Protein AF-A0A2A4T3T6-F1 (afdb_monomer)

Radius of gyration: 20.57 Å; Cα contacts (8 Å, |Δi|>4): 33; chains: 1; bounding box: 44×32×59 Å

pLDDT: mean 88.89, std 8.31, range [54.12, 95.56]

Mean predicted aligned error: 6.2 Å

Foldseek 3Di:
DDDDDDPDDDDDDDDDPDPPDPDDDVVVCVVDDDDDDDADDLVVQLVVQLVVVLVVCVVDDPVVSVCSSVVSVVVSVVLVVLPVPQDCDPVRPVSDRGVVVVVVVD

Sequence (106 aa):
MTIKVIKNCQYLACMNPSAGSFFVNPRLQRHFWVLAIPFPESQSLFTIYSTFLNKHFNKFKGSIQELVQNVIKATLTLHGEVVTNFRKTAANFHYEFTVRHLTNIF

Structure (mmCIF, N/CA/C/O backbone):
data_AF-A0A2A4T3T6-F1
#
_entry.id   AF-A0A2A4T3T6-F1
#
loop_
_atom_site.group_PDB
_atom_site.id
_atom_site.type_symbol
_atom_site.label_atom_id
_atom_site.label_alt_id
_atom_site.label_comp_id
_atom_site.label_asym_id
_atom_site.label_entity_id
_atom_site.label_seq_id
_atom_site.pdbx_PDB_ins_code
_atom_site.Cartn_x
_atom_site.Cartn_y
_atom_site.Cartn_z
_atom_site.occupancy
_atom_site.B_iso_or_equiv
_atom_site.auth_seq_id
_atom_site.auth_comp_id
_atom_site.auth_asym_id
_atom_site.auth_atom_id
_atom_site.pdbx_PDB_model_num
ATOM 1 N N . MET A 1 1 ? 12.896 -23.035 -36.754 1.00 55.03 1 MET A N 1
ATOM 2 C CA . MET A 1 1 ? 12.116 -22.157 -35.852 1.00 55.03 1 MET A CA 1
ATOM 3 C C . MET A 1 1 ? 10.686 -22.102 -36.358 1.00 55.03 1 MET A C 1
ATOM 5 O O . MET A 1 1 ? 10.487 -21.725 -37.503 1.00 55.03 1 MET A O 1
ATOM 9 N N . THR A 1 2 ? 9.711 -22.531 -35.559 1.00 88.38 2 THR A N 1
ATOM 10 C CA . THR A 1 2 ? 8.282 -22.479 -35.913 1.00 88.38 2 THR A CA 1
ATOM 11 C C . THR A 1 2 ? 7.683 -21.123 -35.544 1.00 88.38 2 THR A C 1
ATOM 13 O O . THR A 1 2 ? 7.967 -20.597 -34.466 1.00 88.38 2 THR A O 1
ATOM 16 N N . ILE A 1 3 ? 6.840 -20.568 -36.417 1.00 92.06 3 ILE A N 1
ATOM 17 C CA . ILE A 1 3 ? 6.143 -19.297 -36.182 1.00 92.06 3 ILE A CA 1
ATOM 18 C C . ILE A 1 3 ? 5.159 -19.468 -35.019 1.00 92.06 3 ILE A C 1
ATOM 20 O O . ILE A 1 3 ? 4.352 -20.396 -35.014 1.00 92.06 3 ILE A O 1
ATOM 24 N N . LYS A 1 4 ? 5.216 -18.560 -34.040 1.00 90.62 4 LYS A N 1
ATOM 25 C CA . LYS A 1 4 ? 4.243 -18.476 -32.946 1.00 90.62 4 LYS A CA 1
ATOM 26 C C . LYS A 1 4 ? 3.368 -17.246 -33.150 1.00 90.62 4 LYS A C 1
ATOM 28 O O . LYS A 1 4 ? 3.888 -16.144 -33.295 1.00 90.62 4 LYS A O 1
ATOM 33 N N . VAL A 1 5 ? 2.050 -17.436 -33.142 1.00 93.62 5 VAL A N 1
ATOM 34 C CA . VAL A 1 5 ? 1.065 -16.351 -33.251 1.00 93.62 5 VAL A CA 1
ATOM 35 C C . VAL A 1 5 ? 0.334 -16.231 -31.919 1.00 93.62 5 VAL A C 1
ATOM 37 O O . VAL A 1 5 ? -0.307 -17.184 -31.486 1.00 93.62 5 VAL A O 1
ATOM 40 N N . ILE A 1 6 ? 0.431 -15.067 -31.276 1.00 91.31 6 ILE A N 1
ATOM 41 C CA . ILE A 1 6 ? -0.292 -14.765 -30.036 1.00 91.31 6 ILE A CA 1
ATOM 42 C C . ILE A 1 6 ? -1.601 -14.070 -30.415 1.00 91.31 6 ILE A C 1
ATOM 44 O O . ILE A 1 6 ? -1.583 -13.068 -31.127 1.00 91.31 6 ILE A O 1
ATOM 48 N N . LYS A 1 7 ? -2.735 -14.610 -29.967 1.00 95.56 7 LYS A N 1
ATOM 49 C CA . LYS A 1 7 ? -4.074 -14.062 -30.227 1.00 95.56 7 LYS A CA 1
ATOM 50 C C . LYS A 1 7 ? -4.824 -13.903 -28.907 1.00 95.56 7 LYS A C 1
ATOM 52 O O . LYS A 1 7 ? -4.653 -14.726 -28.016 1.00 95.56 7 LYS A O 1
ATOM 57 N N . ASN A 1 8 ? -5.673 -12.880 -28.818 1.00 94.94 8 ASN A N 1
ATOM 58 C CA . ASN A 1 8 ? -6.585 -12.632 -27.693 1.00 94.94 8 ASN A CA 1
ATOM 59 C C . ASN A 1 8 ? -5.895 -12.518 -26.318 1.00 94.94 8 ASN A C 1
ATOM 61 O O . ASN A 1 8 ? -6.358 -13.097 -25.339 1.00 94.94 8 ASN A O 1
ATOM 65 N N . CYS A 1 9 ? -4.792 -11.767 -26.229 1.00 93.50 9 CYS A N 1
ATOM 66 C CA . CYS A 1 9 ? -4.104 -11.505 -24.961 1.00 93.50 9 CYS A CA 1
ATOM 67 C C . CYS A 1 9 ? -4.050 -10.007 -24.645 1.00 93.50 9 CYS A C 1
ATOM 69 O O . CYS A 1 9 ? -3.893 -9.180 -25.543 1.00 93.50 9 CYS A O 1
ATOM 71 N N . GLN A 1 10 ? -4.122 -9.682 -23.356 1.00 94.19 10 GLN A N 1
ATOM 72 C CA . GLN A 1 10 ? -3.816 -8.364 -22.805 1.00 94.19 10 GLN A CA 1
ATOM 73 C C . GLN A 1 10 ? -2.644 -8.501 -21.832 1.00 94.19 10 GLN A C 1
ATOM 75 O O . GLN A 1 10 ? -2.522 -9.516 -21.146 1.00 94.19 10 GLN A O 1
ATOM 80 N N . TYR A 1 11 ? -1.784 -7.486 -21.781 1.00 92.06 11 TYR A N 1
ATOM 81 C CA . TYR A 1 11 ? -0.592 -7.486 -20.938 1.00 92.06 11 TYR A CA 1
ATOM 82 C C . TYR A 1 11 ? -0.692 -6.391 -19.883 1.00 92.06 11 TYR A C 1
ATOM 84 O O . TYR A 1 11 ? -0.985 -5.240 -20.201 1.00 92.06 11 TYR A O 1
ATOM 92 N N . LEU A 1 12 ? -0.398 -6.757 -18.638 1.00 93.94 12 LEU A N 1
ATOM 93 C CA . LEU A 1 12 ? -0.249 -5.846 -17.511 1.00 93.94 12 LEU A CA 1
ATOM 94 C C . LEU A 1 12 ? 1.085 -6.149 -16.830 1.00 93.94 12 LEU A C 1
ATOM 96 O O . LEU A 1 12 ? 1.431 -7.312 -16.627 1.00 93.94 12 LEU A O 1
ATOM 100 N N . ALA A 1 13 ? 1.830 -5.104 -16.488 1.00 90.69 13 ALA A N 1
ATOM 101 C CA . ALA A 1 13 ? 3.099 -5.213 -15.787 1.00 90.69 13 ALA A CA 1
ATOM 102 C C . ALA A 1 13 ? 3.194 -4.122 -14.717 1.00 90.69 13 ALA A C 1
ATOM 104 O O . ALA A 1 13 ? 2.659 -3.028 -14.889 1.00 90.69 13 ALA A O 1
ATOM 105 N N . CYS A 1 14 ? 3.892 -4.416 -13.622 1.00 89.25 14 CYS A N 1
ATOM 106 C CA . CYS A 1 14 ? 4.200 -3.460 -12.565 1.00 89.25 14 CYS A CA 1
ATOM 107 C C . CYS A 1 14 ? 5.671 -3.582 -12.168 1.00 89.25 14 CYS A C 1
ATOM 109 O O . CYS A 1 14 ? 6.269 -4.652 -12.281 1.00 89.25 14 CYS A O 1
ATOM 111 N N . MET A 1 15 ? 6.239 -2.491 -11.672 1.00 86.12 15 MET A N 1
ATOM 112 C CA . MET A 1 15 ? 7.597 -2.458 -11.143 1.00 86.12 15 MET A CA 1
ATOM 113 C C . MET A 1 15 ? 7.686 -1.508 -9.957 1.00 86.12 15 MET A C 1
ATOM 115 O O . MET A 1 15 ? 6.897 -0.571 -9.845 1.00 86.12 15 MET A O 1
ATOM 119 N N . ASN A 1 16 ? 8.646 -1.755 -9.071 1.00 79.94 16 ASN A N 1
ATOM 120 C CA . ASN A 1 16 ? 8.971 -0.839 -7.989 1.00 79.94 16 ASN A CA 1
ATOM 121 C C . ASN A 1 16 ? 9.738 0.383 -8.533 1.00 79.94 16 ASN A C 1
ATOM 123 O O . ASN A 1 16 ? 10.601 0.219 -9.399 1.00 79.94 16 ASN A O 1
ATOM 127 N N . PRO A 1 17 ? 9.466 1.600 -8.024 1.00 69.50 17 PRO A N 1
ATOM 128 C CA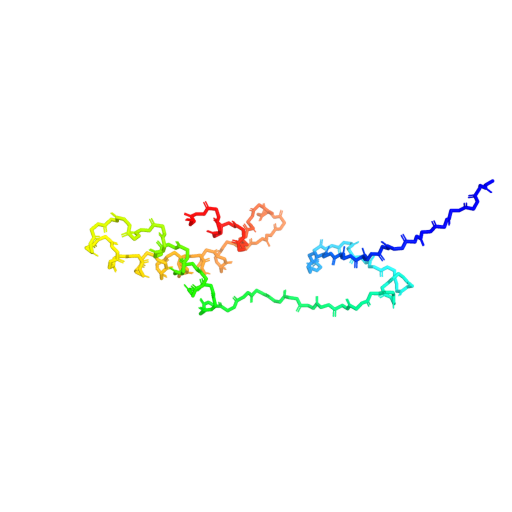 . PRO A 1 17 ? 10.271 2.771 -8.348 1.00 69.50 17 PRO A CA 1
ATOM 129 C C . PRO A 1 17 ? 11.731 2.535 -7.933 1.00 69.50 17 PRO A C 1
ATOM 131 O O . PRO A 1 17 ? 12.014 1.913 -6.909 1.00 69.50 17 PRO A O 1
ATOM 134 N N . SER A 1 18 ? 12.637 2.984 -8.795 1.00 59.03 18 SER A N 1
ATOM 135 C CA . SER A 1 18 ? 14.054 2.634 -8.906 1.00 59.03 18 SER A CA 1
ATOM 136 C C . SER A 1 18 ? 14.776 2.360 -7.579 1.00 59.03 18 SER A C 1
ATOM 138 O O . SER A 1 18 ? 15.223 3.277 -6.895 1.00 59.03 18 SER A O 1
ATOM 140 N N . ALA A 1 19 ? 14.988 1.081 -7.272 1.00 54.12 19 ALA A N 1
ATOM 141 C CA . ALA A 1 19 ? 15.992 0.627 -6.312 1.00 54.12 19 ALA A CA 1
ATOM 142 C C . ALA A 1 19 ? 17.025 -0.237 -7.058 1.00 54.12 19 ALA A C 1
ATOM 144 O O . ALA A 1 19 ? 16.966 -1.463 -7.014 1.00 54.12 19 ALA A O 1
ATOM 145 N N . GLY A 1 20 ? 17.930 0.401 -7.811 1.00 60.81 20 GLY A N 1
ATOM 146 C CA . GLY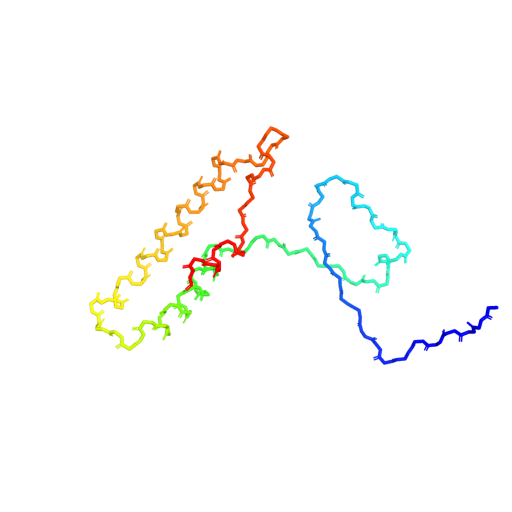 A 1 20 ? 18.993 -0.275 -8.574 1.00 60.81 20 GLY A CA 1
ATOM 147 C C . GLY A 1 20 ? 18.717 -0.420 -10.080 1.00 60.81 20 GLY A C 1
ATOM 148 O O . GLY A 1 20 ? 18.157 0.479 -10.702 1.00 60.81 20 GLY A O 1
ATOM 149 N N . SER A 1 21 ? 19.139 -1.539 -10.679 1.00 58.59 21 SER A N 1
ATOM 150 C CA . SER A 1 21 ? 19.246 -1.758 -12.140 1.00 58.59 21 SER A CA 1
ATOM 151 C C . SER A 1 21 ? 17.937 -2.100 -12.876 1.00 58.59 21 SER A C 1
ATOM 153 O O . SER A 1 21 ? 17.939 -2.915 -13.800 1.00 58.59 21 SER A O 1
ATOM 155 N N . PHE A 1 22 ? 16.807 -1.496 -12.510 1.00 70.81 22 PHE A N 1
ATOM 156 C CA . PHE A 1 22 ? 15.533 -1.720 -13.207 1.00 70.81 22 PHE A CA 1
ATOM 157 C C . PHE A 1 22 ? 15.363 -0.746 -14.381 1.00 70.81 22 PHE A C 1
ATOM 159 O O . PHE A 1 22 ? 14.594 0.208 -14.312 1.00 70.81 22 PHE A O 1
ATOM 166 N N . PHE A 1 23 ? 16.090 -0.988 -15.476 1.00 76.00 23 PHE A N 1
ATOM 167 C CA . PHE A 1 23 ? 15.912 -0.250 -16.730 1.00 76.00 23 PHE A CA 1
ATOM 168 C C . PHE A 1 23 ? 15.052 -1.054 -17.708 1.00 76.00 23 PHE A C 1
ATOM 170 O O . PHE A 1 23 ? 15.411 -2.164 -18.104 1.00 76.00 23 PHE A O 1
ATOM 177 N N . VAL A 1 24 ? 13.920 -0.489 -18.132 1.00 85.50 24 VAL A N 1
ATOM 178 C CA . VAL A 1 24 ? 13.104 -1.070 -19.208 1.00 85.50 24 VAL A CA 1
ATOM 179 C C . VAL A 1 24 ? 13.668 -0.621 -20.549 1.00 85.50 24 VAL A C 1
ATOM 181 O O . VAL A 1 24 ? 13.927 0.561 -20.759 1.00 85.50 24 VAL A O 1
ATOM 184 N N . ASN A 1 25 ? 13.841 -1.555 -21.487 1.00 89.19 25 ASN A N 1
ATOM 185 C CA . ASN A 1 25 ? 14.236 -1.194 -22.846 1.00 89.19 25 ASN A CA 1
ATOM 186 C C . ASN A 1 25 ? 13.163 -0.272 -23.470 1.00 89.19 25 ASN A C 1
ATOM 188 O O . ASN A 1 25 ? 12.003 -0.692 -23.539 1.00 89.19 25 ASN A O 1
ATOM 192 N N . PRO A 1 26 ? 13.515 0.917 -24.002 1.00 90.81 26 PRO A N 1
ATOM 193 C CA . PRO A 1 26 ? 12.537 1.846 -24.577 1.00 90.81 26 PRO A CA 1
ATOM 194 C C . PRO A 1 26 ? 11.670 1.233 -25.685 1.00 90.81 26 PRO A C 1
ATOM 196 O O . PRO A 1 26 ? 10.504 1.593 -25.837 1.00 90.81 26 PRO A O 1
ATOM 199 N N . ARG A 1 27 ? 12.204 0.252 -26.433 1.00 95.19 27 ARG A N 1
ATOM 200 C CA . ARG A 1 27 ? 11.444 -0.472 -27.465 1.00 95.19 27 ARG A CA 1
ATOM 201 C C . ARG A 1 27 ? 10.299 -1.282 -26.870 1.00 95.19 27 ARG A C 1
ATOM 203 O O . ARG A 1 27 ? 9.225 -1.307 -27.457 1.00 95.19 27 ARG A O 1
ATOM 210 N N . LEU A 1 28 ? 10.520 -1.915 -25.716 1.00 91.06 28 LEU A N 1
ATOM 211 C CA . LEU A 1 28 ? 9.478 -2.646 -25.000 1.00 91.06 28 LEU A CA 1
ATOM 212 C C . LEU A 1 28 ? 8.487 -1.670 -24.361 1.00 91.06 28 LEU A C 1
ATOM 214 O O . LEU A 1 28 ? 7.285 -1.837 -24.529 1.00 91.06 28 LEU A O 1
ATOM 218 N N . GLN A 1 29 ? 8.986 -0.627 -23.692 1.00 90.50 29 GLN A N 1
ATOM 219 C CA . GLN A 1 29 ? 8.152 0.352 -22.992 1.00 90.50 29 GLN A CA 1
ATOM 220 C C . GLN A 1 29 ? 7.168 1.071 -23.923 1.00 90.50 29 GLN A C 1
ATOM 222 O O . GLN A 1 29 ? 6.046 1.331 -23.511 1.00 90.50 29 GLN A O 1
ATOM 227 N N . ARG A 1 30 ? 7.532 1.320 -25.190 1.00 93.50 30 ARG A N 1
ATOM 228 C CA . ARG A 1 30 ? 6.632 1.923 -26.193 1.00 93.50 30 ARG A CA 1
ATOM 229 C C . ARG A 1 30 ? 5.329 1.136 -26.408 1.00 93.50 30 ARG A C 1
ATOM 231 O O . ARG A 1 30 ? 4.345 1.713 -26.857 1.00 93.50 30 ARG A O 1
ATOM 238 N N . HIS A 1 31 ? 5.313 -0.165 -26.120 1.00 93.50 31 HIS A N 1
ATOM 239 C CA . HIS A 1 31 ? 4.112 -0.999 -26.233 1.00 93.50 31 HIS A CA 1
ATOM 240 C C . HIS A 1 31 ? 3.190 -0.918 -25.009 1.00 93.50 31 HIS A C 1
ATOM 242 O O . HIS A 1 31 ? 2.106 -1.496 -25.033 1.00 93.50 31 HIS A O 1
ATOM 248 N N . PHE A 1 32 ? 3.604 -0.214 -23.955 1.00 94.12 32 PHE A N 1
ATOM 249 C CA . PHE A 1 32 ? 2.842 -0.043 -22.728 1.00 94.12 32 PHE A CA 1
ATOM 250 C C . PHE A 1 32 ? 2.446 1.417 -22.542 1.00 94.12 32 PHE A C 1
ATOM 252 O O . PHE A 1 32 ? 3.205 2.339 -22.839 1.00 94.12 32 PHE A O 1
ATOM 259 N N . TRP A 1 33 ? 1.265 1.621 -21.971 1.00 93.94 33 TRP A N 1
ATOM 260 C CA . TRP A 1 33 ? 0.937 2.877 -21.318 1.00 93.94 33 TRP A CA 1
ATOM 261 C C . TRP A 1 33 ? 1.409 2.810 -19.863 1.00 93.94 33 TRP A C 1
ATOM 263 O O . TRP A 1 33 ? 1.185 1.807 -19.183 1.00 93.94 33 TRP A O 1
ATOM 273 N N . VAL A 1 34 ? 2.113 3.846 -19.405 1.00 91.06 34 VAL A N 1
ATOM 274 C CA . VAL A 1 34 ? 2.782 3.849 -18.099 1.00 91.06 34 VAL A CA 1
ATOM 275 C C . VAL A 1 34 ? 2.014 4.719 -17.117 1.00 91.06 34 VAL A C 1
ATOM 277 O O . VAL A 1 34 ? 1.725 5.880 -17.399 1.00 91.06 34 VAL A O 1
ATOM 280 N N . LEU A 1 35 ? 1.746 4.154 -15.942 1.00 91.69 35 LEU A N 1
ATOM 281 C CA . LEU A 1 35 ? 1.144 4.836 -14.806 1.00 91.69 35 LEU A CA 1
ATOM 282 C C . LEU A 1 35 ? 2.096 4.823 -13.614 1.00 91.69 35 LEU A C 1
ATOM 284 O O . LEU A 1 35 ? 2.552 3.761 -13.191 1.00 91.69 35 LEU A O 1
ATOM 288 N N . ALA A 1 36 ? 2.356 6.000 -13.049 1.00 89.75 36 ALA A N 1
ATOM 289 C CA . ALA A 1 36 ? 3.039 6.127 -11.770 1.00 89.75 36 ALA A CA 1
ATOM 290 C C . ALA A 1 36 ? 1.994 6.144 -10.649 1.00 89.75 36 ALA A C 1
ATOM 292 O O . ALA A 1 36 ? 1.158 7.043 -10.594 1.00 89.75 36 ALA A O 1
ATOM 293 N N . ILE A 1 37 ? 2.040 5.144 -9.769 1.00 87.31 37 ILE A N 1
ATOM 294 C CA . ILE A 1 37 ? 1.126 5.028 -8.630 1.00 87.31 37 ILE A CA 1
ATOM 295 C C . ILE A 1 37 ? 1.891 5.460 -7.373 1.00 87.31 37 ILE A C 1
ATOM 297 O O . ILE A 1 37 ? 2.754 4.706 -6.913 1.00 87.31 37 ILE A O 1
ATOM 301 N N . PRO A 1 38 ? 1.638 6.667 -6.832 1.00 86.19 38 PRO A N 1
ATOM 302 C CA . PRO A 1 38 ? 2.241 7.088 -5.576 1.00 86.19 38 PRO A CA 1
ATOM 303 C C . PRO A 1 38 ? 1.628 6.328 -4.396 1.00 86.19 38 PRO A C 1
ATOM 305 O O . PRO A 1 38 ? 0.624 5.621 -4.526 1.00 86.19 38 PRO A O 1
ATOM 308 N N . PHE A 1 39 ? 2.230 6.492 -3.219 1.00 85.38 39 PHE A N 1
ATOM 309 C CA . PHE A 1 39 ? 1.624 5.987 -1.994 1.00 85.38 39 PHE A CA 1
ATOM 310 C C . PHE A 1 39 ? 0.249 6.655 -1.775 1.00 85.38 39 PHE A C 1
ATOM 312 O O . PHE A 1 39 ? 0.145 7.868 -1.978 1.00 85.38 39 PHE A O 1
ATOM 319 N N . PRO A 1 40 ? -0.802 5.906 -1.386 1.00 90.81 40 PRO A N 1
ATOM 320 C CA . PRO A 1 40 ? -2.130 6.478 -1.190 1.00 90.81 40 PRO A CA 1
ATOM 321 C C . PRO A 1 40 ? -2.161 7.521 -0.072 1.00 90.81 40 PRO A C 1
ATOM 323 O O . PRO A 1 40 ? -1.438 7.414 0.918 1.00 90.81 40 PRO A O 1
ATOM 326 N N . GLU A 1 41 ? -3.062 8.491 -0.190 1.00 91.00 41 GLU A N 1
ATOM 327 C CA . GLU A 1 41 ? -3.281 9.481 0.863 1.00 91.00 41 GLU A CA 1
ATOM 328 C C . GLU A 1 41 ? -3.809 8.834 2.149 1.00 91.00 41 GLU A C 1
ATOM 330 O O . GLU A 1 41 ? -4.620 7.901 2.114 1.00 91.00 41 GLU A O 1
ATOM 335 N N . SER A 1 42 ? -3.424 9.389 3.301 1.00 88.94 42 SER A N 1
ATOM 336 C CA . SER A 1 42 ? -3.867 8.908 4.615 1.00 88.94 42 SER A CA 1
ATOM 337 C C . SER A 1 42 ? -5.391 8.871 4.747 1.00 88.94 42 SER A C 1
ATOM 339 O O . SER A 1 42 ? -5.926 7.937 5.338 1.00 88.94 42 SER A O 1
ATOM 341 N N . GLN A 1 43 ? -6.097 9.839 4.153 1.00 92.00 43 GLN A N 1
ATOM 342 C CA . GLN A 1 43 ? -7.561 9.868 4.151 1.00 92.00 43 GLN A CA 1
ATOM 343 C C . GLN A 1 43 ? -8.153 8.693 3.363 1.00 92.00 43 GLN A C 1
ATOM 345 O O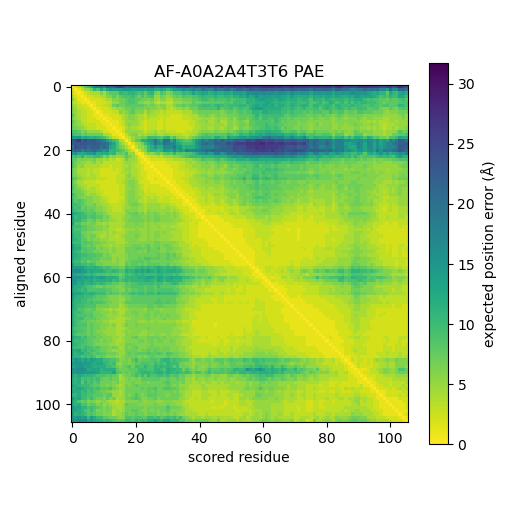 . GLN A 1 43 ? -9.100 8.056 3.82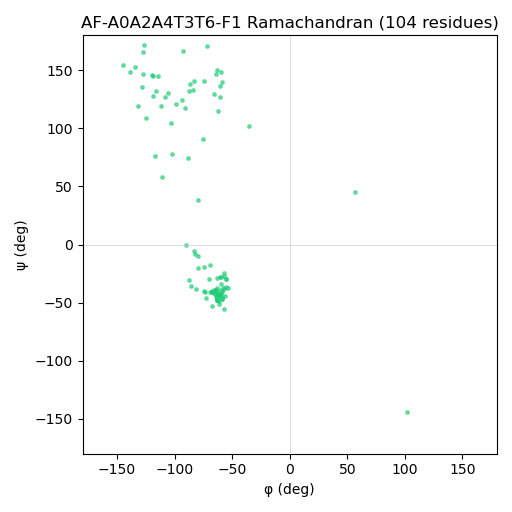1 1.00 92.00 43 GLN A O 1
ATOM 350 N N . SER A 1 44 ? -7.562 8.361 2.212 1.00 93.62 44 SER A N 1
ATOM 351 C CA . SER A 1 44 ? -7.985 7.212 1.407 1.00 93.62 44 SER A CA 1
ATOM 352 C C . SER A 1 44 ? -7.767 5.902 2.165 1.00 93.62 44 SER A C 1
ATOM 354 O O . SER A 1 44 ? -8.669 5.069 2.228 1.00 93.62 44 SER A O 1
ATOM 356 N N . LEU A 1 45 ? -6.604 5.736 2.808 1.00 93.25 45 LEU A N 1
ATOM 357 C CA . LEU A 1 45 ? -6.321 4.567 3.649 1.00 93.25 45 LEU A CA 1
ATOM 358 C C . LEU A 1 45 ? -7.297 4.463 4.824 1.00 93.25 45 LEU A C 1
ATOM 360 O O . LEU A 1 45 ? -7.804 3.378 5.102 1.00 93.25 45 LEU A O 1
ATOM 364 N N . PHE A 1 46 ? -7.602 5.584 5.480 1.00 94.25 46 PHE A N 1
ATOM 365 C CA . PHE A 1 46 ? -8.570 5.630 6.571 1.00 94.25 46 PHE A CA 1
ATOM 366 C C . PHE A 1 46 ? -9.952 5.151 6.120 1.00 94.25 46 PHE A C 1
ATOM 368 O O . PHE A 1 46 ? -10.552 4.310 6.789 1.00 94.25 46 PHE A O 1
ATOM 375 N N . THR A 1 47 ? -10.439 5.625 4.970 1.00 94.69 47 THR A N 1
ATOM 376 C CA . THR A 1 47 ? -11.719 5.184 4.402 1.00 94.69 47 THR A CA 1
ATOM 377 C C . THR A 1 47 ? -11.698 3.695 4.056 1.00 94.69 47 THR A C 1
ATOM 379 O O . THR A 1 47 ? -12.605 2.970 4.462 1.00 94.69 47 THR A O 1
ATOM 382 N N . ILE A 1 48 ? -10.656 3.217 3.368 1.00 94.25 48 ILE A N 1
ATOM 383 C CA . ILE A 1 48 ? -10.519 1.805 2.983 1.00 94.25 48 ILE A CA 1
ATOM 384 C C . ILE A 1 48 ? -10.572 0.908 4.227 1.00 94.25 48 ILE A C 1
ATOM 386 O O . ILE A 1 48 ? -11.445 0.045 4.329 1.00 94.25 48 ILE A O 1
ATOM 390 N N . TYR A 1 49 ? -9.710 1.145 5.217 1.00 94.06 49 TYR A N 1
ATOM 391 C CA . TYR A 1 49 ? -9.655 0.300 6.412 1.00 94.06 49 TYR A CA 1
ATOM 392 C C . TYR A 1 49 ? -10.879 0.457 7.317 1.00 94.06 49 TYR A C 1
ATOM 394 O O . TYR A 1 49 ? -11.316 -0.524 7.917 1.00 94.06 49 TYR A O 1
ATOM 402 N N . SER A 1 50 ? -11.511 1.634 7.338 1.00 93.19 50 SER A N 1
ATOM 403 C CA . SER A 1 50 ? -12.794 1.827 8.022 1.00 93.19 50 SER A CA 1
ATOM 404 C C . SER A 1 50 ? -13.884 0.950 7.429 1.00 93.19 50 SER A C 1
ATOM 406 O O . SER A 1 50 ? -14.620 0.313 8.178 1.00 93.19 50 SER A O 1
ATOM 408 N N . THR A 1 51 ? -13.990 0.861 6.100 1.00 93.56 51 THR A N 1
ATOM 409 C CA . THR A 1 51 ? -15.007 -0.001 5.477 1.00 93.56 51 THR A CA 1
ATOM 410 C C . THR A 1 51 ? -14.799 -1.479 5.809 1.00 93.56 51 THR A C 1
ATOM 412 O O . THR A 1 51 ? -15.771 -2.174 6.112 1.00 93.56 51 THR A O 1
ATOM 415 N N . PHE A 1 52 ? -13.549 -1.954 5.827 1.00 93.00 52 PHE A N 1
ATOM 416 C CA . PHE A 1 52 ? -13.232 -3.337 6.180 1.00 93.00 52 PHE A CA 1
ATOM 417 C C . PHE A 1 52 ? -13.514 -3.640 7.651 1.00 93.00 52 PHE A C 1
ATOM 419 O O . PHE A 1 52 ? -14.271 -4.568 7.947 1.00 93.00 52 PHE A O 1
ATOM 426 N N . LEU A 1 53 ? -12.969 -2.841 8.571 1.00 92.75 53 LEU A N 1
ATOM 427 C CA . LEU A 1 53 ? -13.114 -3.098 10.000 1.00 92.75 53 LEU A CA 1
ATOM 428 C C . LEU A 1 53 ? -14.541 -2.873 10.495 1.00 92.75 53 LEU A C 1
ATOM 430 O O . LEU A 1 53 ? -15.045 -3.702 11.243 1.00 92.75 53 LEU A O 1
ATOM 434 N N . ASN A 1 54 ? -15.245 -1.828 10.048 1.00 92.62 54 ASN A N 1
ATOM 435 C CA . ASN A 1 54 ? -16.644 -1.634 10.450 1.00 92.62 54 ASN A CA 1
ATOM 436 C C . ASN A 1 54 ? -17.508 -2.829 10.018 1.00 92.62 54 ASN A C 1
ATOM 438 O O . ASN A 1 54 ? -18.347 -3.303 10.782 1.00 92.62 54 ASN A O 1
ATOM 442 N N . LYS A 1 55 ? -17.261 -3.382 8.822 1.00 93.12 55 LYS A N 1
ATOM 443 C CA . LYS A 1 55 ? -17.947 -4.595 8.363 1.00 93.12 55 LYS A CA 1
ATOM 444 C C 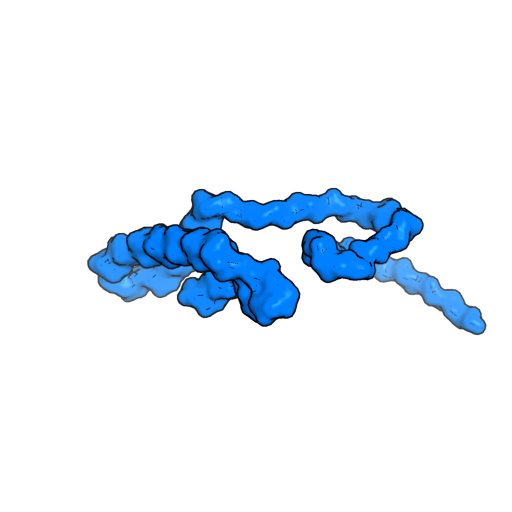. LYS A 1 55 ? -17.559 -5.825 9.189 1.00 93.12 55 LYS A C 1
ATOM 446 O O . LYS A 1 55 ? -18.434 -6.629 9.507 1.00 93.12 55 LYS A O 1
ATOM 451 N N . HIS A 1 56 ? -16.282 -5.970 9.543 1.00 93.00 56 HIS A N 1
ATOM 452 C CA . HIS A 1 56 ? -15.794 -7.065 10.384 1.00 93.00 56 HIS A CA 1
ATOM 453 C C . HIS A 1 56 ? -16.415 -7.026 11.791 1.00 93.00 56 HIS A C 1
ATOM 455 O O . HIS A 1 56 ? -16.864 -8.050 12.307 1.00 93.00 56 HIS A O 1
ATOM 461 N N . PHE A 1 57 ? -16.517 -5.832 12.379 1.00 93.75 57 PHE A N 1
ATOM 462 C CA . PHE A 1 57 ? -16.978 -5.625 13.750 1.00 93.75 57 PHE A CA 1
ATOM 463 C C . PHE A 1 57 ? -18.497 -5.423 13.900 1.00 93.75 57 PHE A C 1
ATOM 465 O O . PHE A 1 57 ? -18.990 -5.333 15.023 1.00 93.75 57 PHE A O 1
ATOM 472 N N . ASN A 1 58 ? -19.271 -5.440 12.810 1.00 92.94 58 ASN A N 1
ATOM 473 C CA . ASN A 1 58 ? -20.724 -5.212 12.833 1.00 92.94 58 ASN A CA 1
ATOM 474 C C . ASN A 1 58 ? -21.501 -6.189 13.749 1.00 92.94 58 ASN A C 1
ATOM 476 O O . ASN A 1 58 ? -22.554 -5.861 14.283 1.00 92.94 58 ASN A O 1
ATOM 480 N N . LYS A 1 59 ? -20.982 -7.404 13.970 1.00 93.88 59 LYS A N 1
ATOM 481 C CA . LYS A 1 59 ? -21.618 -8.403 14.853 1.00 93.88 59 LYS A CA 1
ATOM 482 C C . LYS A 1 59 ? -21.359 -8.169 16.347 1.00 93.88 59 LYS A C 1
ATOM 484 O O . LYS A 1 59 ? -21.944 -8.858 17.179 1.00 93.88 59 LYS A O 1
ATOM 489 N N . PHE A 1 60 ? -20.456 -7.255 16.693 1.00 94.00 60 PHE A N 1
ATOM 490 C CA . PHE A 1 60 ? -20.060 -6.986 18.072 1.00 94.00 60 PHE A CA 1
ATOM 491 C C . PHE A 1 60 ? -20.895 -5.858 18.681 1.00 94.00 60 PHE A C 1
ATOM 493 O O . PHE A 1 60 ? -21.602 -5.135 17.984 1.00 94.00 60 PHE A O 1
ATOM 500 N N . LYS A 1 61 ? -20.816 -5.704 20.006 1.00 94.31 61 LYS A N 1
ATOM 501 C CA . LYS A 1 61 ? -21.525 -4.647 20.742 1.00 94.31 61 LYS A CA 1
ATOM 502 C C . LYS A 1 61 ? -21.103 -3.255 20.254 1.00 94.31 61 LYS A C 1
ATOM 504 O O . LYS A 1 61 ? -19.937 -3.054 19.919 1.00 94.31 61 LYS A O 1
ATOM 509 N N . GLY A 1 62 ? -22.024 -2.290 20.306 1.00 91.88 62 GLY A N 1
ATOM 510 C CA . GLY A 1 62 ? -21.781 -0.906 19.872 1.00 91.88 62 GLY A CA 1
ATOM 511 C C . GLY A 1 62 ? -20.555 -0.258 20.524 1.00 91.88 62 GLY A C 1
ATOM 512 O O . GLY A 1 62 ? -19.760 0.362 19.831 1.00 91.88 62 GLY A O 1
ATOM 513 N N . SER A 1 63 ? -20.305 -0.536 21.808 1.00 93.69 63 SER A N 1
ATOM 514 C CA . SER A 1 63 ? -19.116 -0.041 22.519 1.00 93.69 63 SER A CA 1
ATOM 515 C C . SER A 1 63 ? -17.782 -0.484 21.903 1.00 93.69 63 SER A C 1
ATOM 517 O O . SER A 1 63 ? -16.787 0.217 22.030 1.00 93.69 63 SER A O 1
ATOM 519 N N . ILE A 1 64 ? -17.739 -1.641 21.231 1.00 91.88 64 ILE A N 1
ATOM 520 C CA . ILE A 1 64 ? -16.548 -2.115 20.508 1.00 91.88 64 ILE A CA 1
ATOM 521 C C . ILE A 1 64 ? -16.471 -1.442 19.133 1.00 91.88 64 ILE A C 1
ATOM 523 O O . ILE A 1 64 ? -15.387 -1.071 18.690 1.00 91.88 64 ILE A O 1
ATOM 527 N N . GLN A 1 65 ? -17.613 -1.247 18.471 1.00 92.38 65 GLN A N 1
ATOM 528 C CA . GLN A 1 65 ? -17.679 -0.587 17.164 1.00 92.38 65 GLN A CA 1
ATOM 529 C C . GLN A 1 65 ? -17.211 0.875 17.239 1.00 92.38 65 GLN A C 1
ATOM 531 O O . GLN A 1 65 ? -16.489 1.335 16.359 1.00 92.38 65 GLN A O 1
ATOM 536 N N . GLU A 1 66 ? -17.534 1.579 18.326 1.00 92.56 66 GLU A N 1
ATOM 537 C CA . GLU A 1 66 ? -17.079 2.953 18.585 1.00 92.56 66 GLU A CA 1
ATOM 538 C C . GLU A 1 66 ? -15.546 3.075 18.663 1.00 92.56 66 GLU A C 1
ATOM 540 O O . GLU A 1 66 ? -14.980 4.108 18.301 1.00 92.56 66 GLU A O 1
ATOM 545 N N . LEU A 1 67 ? -14.845 2.009 19.069 1.00 93.25 67 LEU A N 1
ATOM 546 C CA . LEU A 1 67 ? -13.382 1.998 19.174 1.00 93.25 67 LEU A CA 1
ATOM 547 C C . LEU A 1 67 ? -12.678 1.798 17.8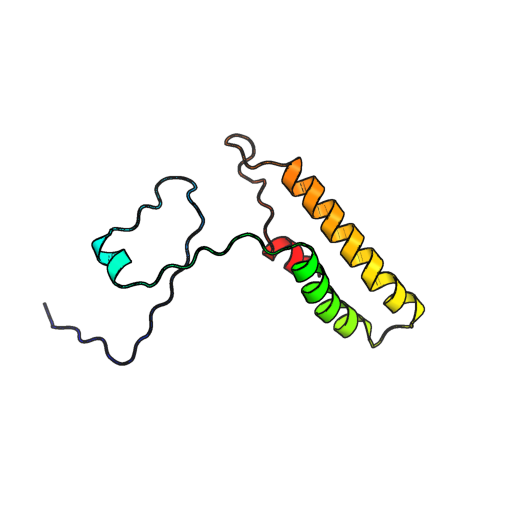26 1.00 93.25 67 LEU A C 1
ATOM 549 O O . LEU A 1 67 ? -11.509 2.164 17.696 1.00 93.25 67 LEU A O 1
ATOM 553 N N . VAL A 1 68 ? -13.365 1.258 16.814 1.00 92.56 68 VAL A N 1
ATOM 554 C CA . VAL A 1 68 ? -12.769 0.900 15.513 1.00 92.56 68 VAL A CA 1
ATOM 555 C C . VAL A 1 68 ? -12.089 2.101 14.854 1.00 92.56 68 VAL A C 1
ATOM 557 O O . VAL A 1 68 ? -10.955 2.001 14.386 1.00 92.56 68 VAL A O 1
ATOM 560 N N . GLN A 1 69 ? -12.746 3.261 14.865 1.00 92.19 69 GLN A N 1
ATOM 561 C CA . GLN A 1 69 ? -12.216 4.485 14.256 1.00 92.19 69 GLN A CA 1
ATOM 562 C C . GLN A 1 69 ? -10.932 4.966 14.954 1.00 92.19 69 GLN A C 1
ATOM 564 O O . GLN A 1 69 ? -9.975 5.377 14.292 1.00 92.19 69 GLN A O 1
ATOM 569 N N . ASN A 1 70 ? -10.882 4.857 16.285 1.00 94.19 70 ASN A N 1
ATOM 570 C CA . ASN A 1 70 ? -9.713 5.234 17.079 1.00 94.19 70 ASN A CA 1
ATOM 571 C C . ASN A 1 70 ? -8.528 4.303 16.809 1.00 94.19 70 ASN A C 1
ATOM 573 O O . ASN A 1 70 ? -7.406 4.783 16.650 1.00 94.19 70 ASN A O 1
ATOM 577 N N . VAL A 1 71 ? -8.780 2.994 16.694 1.00 94.06 71 VAL A N 1
ATOM 578 C CA . VAL A 1 71 ? -7.749 2.001 16.359 1.00 94.06 71 VAL A CA 1
ATOM 579 C C . VAL A 1 71 ? -7.148 2.294 14.988 1.00 94.06 71 VAL A C 1
ATOM 581 O O . VAL A 1 71 ? -5.932 2.400 14.876 1.00 94.06 71 VAL A O 1
ATOM 584 N N . ILE A 1 72 ? -7.973 2.526 13.961 1.00 94.12 72 ILE A N 1
ATOM 585 C CA . ILE A 1 72 ? -7.481 2.843 12.610 1.00 94.12 72 ILE A CA 1
ATOM 586 C C . ILE A 1 72 ? -6.609 4.099 12.630 1.00 94.12 72 ILE A C 1
ATOM 588 O O . ILE A 1 72 ? -5.510 4.103 12.071 1.00 94.12 72 ILE A O 1
ATOM 592 N N . LYS A 1 73 ? -7.070 5.164 13.295 1.00 94.31 73 LYS A N 1
ATOM 593 C CA . LYS A 1 73 ? -6.322 6.422 13.395 1.00 94.31 73 LYS A CA 1
ATOM 594 C C . LYS A 1 73 ? -4.984 6.235 14.115 1.00 94.31 73 LYS A C 1
ATOM 596 O O . LYS A 1 73 ? -3.973 6.769 13.654 1.00 94.31 73 LYS A O 1
ATOM 601 N N . ALA A 1 74 ? -4.967 5.469 15.205 1.00 94.56 74 ALA A N 1
ATOM 602 C CA . ALA A 1 74 ? -3.747 5.156 15.942 1.00 94.56 74 ALA A CA 1
ATOM 603 C C . ALA A 1 74 ? -2.766 4.350 15.077 1.00 94.56 74 ALA A C 1
ATOM 605 O O . ALA A 1 74 ? -1.605 4.734 14.956 1.00 94.56 74 ALA A O 1
ATOM 606 N N . THR A 1 75 ? -3.238 3.299 14.399 1.00 93.81 75 THR A N 1
ATOM 607 C CA . THR A 1 75 ? -2.415 2.459 13.518 1.00 93.81 75 THR A CA 1
ATOM 608 C C . THR A 1 75 ? -1.823 3.249 12.351 1.00 93.81 75 THR A C 1
ATOM 610 O O . THR A 1 75 ? -0.639 3.096 12.058 1.00 93.81 75 THR A O 1
ATOM 613 N N . LEU A 1 76 ? -2.603 4.117 11.694 1.00 93.38 76 LEU A N 1
ATOM 614 C CA . LEU A 1 76 ? -2.105 4.934 10.579 1.00 93.38 76 LEU A CA 1
ATOM 615 C C . LEU A 1 76 ? -1.082 5.982 11.037 1.00 93.38 76 LEU A C 1
ATOM 617 O O . LEU A 1 76 ? -0.071 6.170 10.361 1.00 93.38 76 LEU A O 1
AT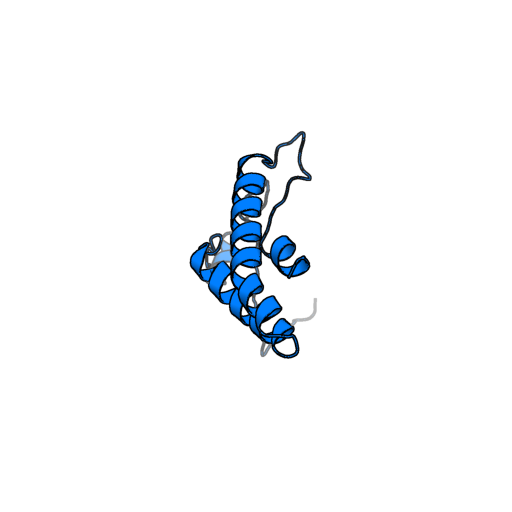OM 621 N N . THR A 1 77 ? -1.312 6.621 12.190 1.00 94.06 77 THR A N 1
ATOM 622 C CA . THR A 1 77 ? -0.350 7.564 12.792 1.00 94.06 77 THR A CA 1
ATOM 623 C C . THR A 1 77 ? 0.963 6.855 13.119 1.00 94.06 77 THR A C 1
ATOM 625 O O . THR A 1 77 ? 2.021 7.274 12.654 1.00 94.06 77 THR A O 1
ATOM 628 N N . LEU A 1 78 ? 0.885 5.724 13.830 1.00 93.75 78 LEU A N 1
ATOM 629 C CA . LEU A 1 78 ? 2.050 4.924 14.204 1.00 93.75 78 LEU A CA 1
ATOM 630 C C . LEU A 1 78 ? 2.824 4.446 12.973 1.00 93.75 78 LEU A C 1
ATOM 632 O O . LEU A 1 78 ? 4.046 4.555 12.923 1.00 93.75 78 LEU A O 1
ATOM 636 N N . HIS A 1 79 ? 2.126 3.946 11.952 1.00 92.50 79 HIS A N 1
ATOM 637 C CA . HIS A 1 79 ? 2.763 3.522 10.710 1.00 92.50 79 HIS A CA 1
ATOM 638 C C . HIS A 1 79 ? 3.508 4.682 10.034 1.00 92.50 79 HIS A C 1
ATOM 640 O O . HIS A 1 79 ? 4.627 4.494 9.563 1.00 92.50 79 HIS A O 1
ATOM 646 N N . GLY A 1 80 ? 2.927 5.886 10.008 1.00 91.00 80 GLY A N 1
ATOM 647 C CA . GLY A 1 80 ? 3.589 7.080 9.474 1.00 91.00 80 GLY A CA 1
ATOM 648 C C . GLY A 1 80 ? 4.883 7.435 10.216 1.00 91.00 80 GLY A C 1
ATOM 649 O O . GLY A 1 80 ? 5.908 7.717 9.586 1.00 91.00 80 GLY A O 1
ATOM 650 N N . GLU A 1 81 ? 4.873 7.361 11.547 1.00 93.50 81 GLU A N 1
ATOM 651 C CA . GLU A 1 81 ? 6.068 7.575 12.371 1.00 93.50 81 GLU A CA 1
ATOM 652 C C . GLU A 1 81 ? 7.130 6.498 12.127 1.00 93.50 81 GLU A C 1
ATOM 654 O O . GLU A 1 81 ? 8.312 6.812 11.972 1.00 93.50 81 GLU A O 1
ATOM 659 N N . VAL A 1 82 ? 6.721 5.231 12.029 1.00 92.75 82 VAL A N 1
ATOM 660 C CA . VAL A 1 82 ? 7.630 4.112 11.759 1.00 92.75 82 VAL A CA 1
ATOM 661 C C . VAL A 1 82 ? 8.291 4.263 10.390 1.00 92.75 82 VAL A C 1
ATOM 663 O O . VAL A 1 82 ? 9.512 4.187 10.301 1.00 92.75 82 VAL A O 1
ATOM 666 N N . VAL A 1 83 ? 7.529 4.567 9.335 1.00 89.31 83 VAL A N 1
ATOM 667 C CA . VAL A 1 83 ? 8.073 4.812 7.985 1.00 89.31 83 VAL A CA 1
ATOM 668 C C . VAL A 1 83 ? 9.108 5.942 7.997 1.00 89.31 83 VAL A C 1
ATOM 670 O O . VAL A 1 83 ? 10.123 5.873 7.302 1.00 89.31 83 VAL A O 1
ATOM 673 N N . THR A 1 84 ? 8.864 6.988 8.790 1.00 90.00 84 THR A N 1
ATOM 674 C CA . THR A 1 84 ? 9.731 8.172 8.842 1.00 90.00 84 THR A CA 1
ATOM 675 C C . THR A 1 84 ? 11.046 7.892 9.573 1.00 90.00 84 THR A C 1
ATOM 677 O O . THR A 1 84 ? 12.104 8.340 9.112 1.00 90.00 84 THR A O 1
ATOM 680 N N . ASN A 1 85 ? 10.981 7.144 10.680 1.00 92.62 85 ASN A N 1
ATOM 681 C CA . ASN A 1 85 ? 12.118 6.850 11.556 1.00 92.62 85 ASN A CA 1
ATOM 682 C C . ASN A 1 85 ? 12.937 5.627 11.098 1.00 92.62 85 ASN A C 1
ATOM 684 O O . ASN A 1 85 ? 14.163 5.630 11.197 1.00 92.62 85 ASN A O 1
ATOM 688 N N . PHE A 1 86 ? 12.289 4.597 10.550 1.00 91.50 86 PHE A N 1
ATOM 689 C CA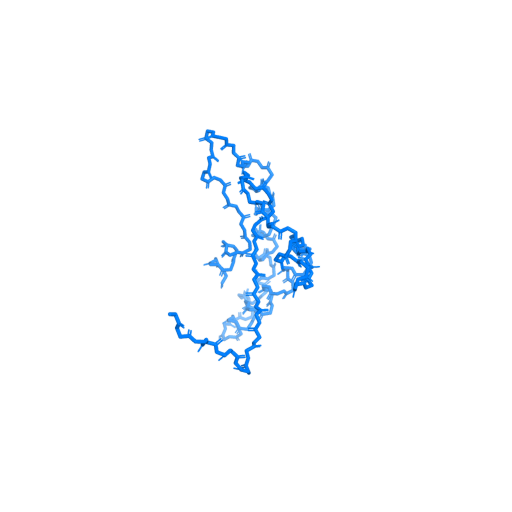 . PHE A 1 86 ? 12.920 3.347 10.120 1.00 91.50 86 PHE A CA 1
ATOM 690 C C . PHE A 1 86 ? 13.099 3.327 8.599 1.00 91.50 86 PHE A C 1
ATOM 692 O O . PHE A 1 86 ? 12.350 2.695 7.856 1.00 91.50 86 PHE A O 1
ATOM 699 N N . ARG A 1 87 ? 14.113 4.044 8.110 1.00 84.56 87 ARG A N 1
ATOM 700 C CA . ARG A 1 87 ? 14.383 4.143 6.668 1.00 84.56 87 ARG A CA 1
ATOM 701 C C . ARG A 1 87 ? 15.192 2.959 6.147 1.00 84.56 87 ARG A C 1
ATOM 703 O O . ARG A 1 87 ? 16.172 2.549 6.769 1.00 84.56 87 ARG A O 1
ATOM 710 N N . LYS A 1 88 ? 14.837 2.485 4.949 1.00 84.00 88 LYS A N 1
ATOM 711 C CA . LYS A 1 88 ? 15.615 1.493 4.198 1.00 84.00 88 LYS A CA 1
ATOM 712 C C . LYS A 1 88 ? 16.990 2.068 3.858 1.00 84.00 88 LYS A C 1
ATOM 714 O O . LYS A 1 88 ? 17.095 3.034 3.105 1.00 84.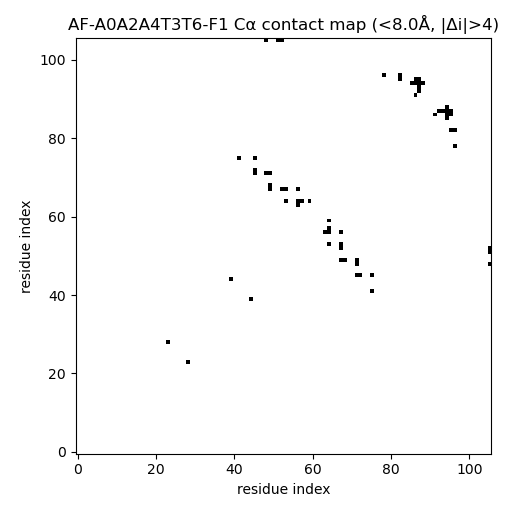00 88 LYS A O 1
ATOM 719 N N . THR A 1 89 ? 18.044 1.479 4.409 1.00 84.62 89 THR A N 1
ATOM 720 C CA . THR A 1 89 ? 19.442 1.816 4.089 1.00 84.62 89 THR A CA 1
ATOM 721 C C . THR A 1 89 ? 20.196 0.553 3.690 1.00 84.62 89 THR A C 1
ATOM 723 O O . THR A 1 89 ? 19.674 -0.549 3.835 1.00 84.62 89 THR A O 1
ATOM 726 N N . ALA A 1 90 ? 21.431 0.682 3.197 1.00 82.69 90 ALA A N 1
ATOM 727 C CA . ALA A 1 90 ? 22.258 -0.488 2.892 1.00 82.69 90 ALA A CA 1
ATOM 728 C C . ALA A 1 90 ? 22.482 -1.382 4.130 1.00 82.69 90 ALA A C 1
ATOM 730 O O . ALA A 1 90 ? 22.446 -2.603 4.018 1.00 82.69 90 ALA A O 1
ATOM 731 N N . ALA A 1 91 ? 22.646 -0.778 5.313 1.00 88.31 91 ALA A N 1
ATOM 732 C CA . ALA A 1 91 ? 22.762 -1.504 6.578 1.00 88.31 91 ALA A CA 1
ATOM 733 C C . ALA A 1 91 ? 21.409 -2.069 7.055 1.00 88.31 91 ALA A C 1
ATOM 735 O O . ALA A 1 91 ? 21.338 -3.207 7.509 1.00 88.31 91 ALA A O 1
ATOM 736 N N . ASN A 1 92 ? 20.323 -1.305 6.893 1.00 87.75 92 ASN A N 1
ATOM 737 C CA . ASN A 1 92 ? 18.974 -1.684 7.319 1.00 87.75 92 ASN A CA 1
ATOM 738 C C . ASN A 1 92 ? 18.065 -1.956 6.114 1.00 87.75 92 ASN A C 1
ATOM 740 O O . ASN A 1 92 ? 17.031 -1.312 5.921 1.00 87.75 92 ASN A O 1
ATOM 744 N N . PHE A 1 93 ? 18.459 -2.906 5.266 1.00 84.81 93 PHE A N 1
ATOM 745 C CA . PHE A 1 93 ? 17.740 -3.205 4.022 1.00 84.81 93 PHE A CA 1
ATOM 746 C C . PHE A 1 93 ? 16.364 -3.851 4.253 1.00 84.81 93 PHE A C 1
ATOM 748 O O . PHE A 1 93 ? 15.529 -3.859 3.351 1.00 84.81 93 PHE A O 1
ATOM 755 N N . HIS A 1 94 ? 16.127 -4.391 5.448 1.00 87.00 94 HIS A N 1
ATOM 756 C CA . HIS A 1 94 ? 14.881 -5.048 5.841 1.00 87.00 94 HIS A CA 1
ATOM 757 C C . HIS A 1 94 ? 13.790 -4.064 6.297 1.00 87.00 94 HIS A C 1
ATOM 759 O O . HIS A 1 94 ? 12.651 -4.475 6.503 1.00 87.00 94 HIS A O 1
ATOM 765 N N . TYR A 1 95 ? 14.107 -2.771 6.448 1.00 90.69 95 TYR A N 1
ATOM 766 C CA . TYR A 1 95 ? 13.116 -1.743 6.768 1.00 90.69 95 TYR A CA 1
ATOM 767 C C . TYR A 1 95 ? 12.287 -1.407 5.531 1.00 90.69 95 TYR A C 1
ATOM 769 O O . TYR A 1 95 ? 12.646 -0.556 4.719 1.00 90.69 95 TYR A O 1
ATOM 777 N N . GLU A 1 96 ? 11.175 -2.119 5.378 1.00 85.88 96 GLU A N 1
ATOM 778 C CA . GLU A 1 96 ? 10.223 -1.938 4.293 1.00 85.88 96 GLU A CA 1
ATOM 779 C C . GLU A 1 96 ? 8.802 -1.859 4.851 1.00 85.88 96 GLU A C 1
ATOM 781 O O . GLU A 1 96 ? 8.296 -2.790 5.471 1.00 85.88 96 GLU A O 1
ATOM 786 N N . PHE A 1 97 ? 8.139 -0.730 4.614 1.00 88.00 97 PHE A N 1
ATOM 787 C CA . PHE A 1 97 ? 6.803 -0.442 5.127 1.00 88.00 97 PHE A CA 1
ATOM 788 C C . PHE A 1 97 ? 5.900 -0.092 3.949 1.00 88.00 97 PHE A C 1
ATOM 790 O O . PHE A 1 97 ? 6.076 0.932 3.292 1.00 88.00 97 PHE A O 1
ATOM 797 N N . THR A 1 98 ? 4.973 -0.994 3.629 1.00 86.12 98 THR A N 1
ATOM 798 C CA . THR A 1 98 ? 4.087 -0.886 2.465 1.00 86.12 98 THR A CA 1
ATOM 799 C C . THR A 1 98 ? 2.636 -1.054 2.895 1.00 86.12 98 THR A C 1
ATOM 801 O O . THR A 1 98 ? 2.351 -1.572 3.975 1.00 86.12 98 THR A O 1
ATOM 804 N N . VAL A 1 99 ? 1.697 -0.694 2.013 1.00 86.69 99 VAL A N 1
ATOM 805 C CA . VAL A 1 99 ? 0.258 -0.906 2.253 1.00 86.69 99 VAL A CA 1
ATOM 806 C C . VAL A 1 99 ? -0.055 -2.379 2.548 1.00 86.69 99 VAL A C 1
ATOM 808 O O . VAL A 1 99 ? -0.940 -2.652 3.348 1.00 86.69 99 VAL A O 1
ATOM 811 N N . ARG A 1 100 ? 0.718 -3.330 2.001 1.00 88.44 100 ARG A N 1
ATOM 812 C CA . ARG A 1 100 ? 0.572 -4.764 2.298 1.00 88.44 100 ARG A CA 1
ATOM 813 C C . ARG A 1 100 ? 0.748 -5.068 3.786 1.00 88.44 100 ARG A C 1
ATOM 815 O O . ARG A 1 100 ? 0.001 -5.875 4.325 1.00 88.44 100 ARG A O 1
ATOM 822 N N . HIS A 1 101 ? 1.713 -4.428 4.446 1.00 87.69 101 HIS A N 1
ATOM 823 C CA . HIS A 1 101 ? 1.929 -4.622 5.879 1.00 87.69 101 HIS A CA 1
ATOM 824 C C . HIS A 1 101 ? 0.744 -4.097 6.692 1.00 87.69 101 HIS A C 1
ATOM 826 O O . HIS A 1 101 ? 0.314 -4.775 7.615 1.00 87.69 101 HIS A O 1
ATOM 832 N N . LEU A 1 102 ? 0.153 -2.964 6.293 1.00 89.19 102 LEU A N 1
ATOM 833 C CA . LEU A 1 102 ? -1.095 -2.475 6.889 1.00 89.19 102 LEU A CA 1
ATOM 834 C C . LEU A 1 102 ? -2.259 -3.447 6.654 1.00 89.19 102 LEU A C 1
ATOM 836 O O . LEU A 1 102 ? -2.980 -3.764 7.591 1.00 89.19 102 LEU A O 1
ATOM 840 N N . THR A 1 103 ? -2.418 -3.968 5.435 1.00 90.19 103 THR A N 1
ATOM 841 C CA . THR A 1 103 ? -3.493 -4.919 5.104 1.00 90.19 103 THR A CA 1
ATOM 842 C C . THR A 1 103 ? -3.382 -6.235 5.872 1.00 90.19 103 THR A C 1
ATOM 844 O O . THR A 1 103 ? -4.397 -6.849 6.139 1.00 90.19 103 THR A O 1
ATOM 847 N N . ASN A 1 104 ? -2.181 -6.673 6.257 1.00 88.50 104 ASN A N 1
ATOM 848 C CA . ASN A 1 104 ? -2.017 -7.884 7.068 1.00 88.50 104 ASN A CA 1
ATOM 849 C C . ASN A 1 104 ? -2.411 -7.694 8.545 1.00 88.50 104 ASN A C 1
ATOM 851 O O . ASN A 1 104 ? -2.588 -8.682 9.251 1.00 88.50 104 ASN A O 1
ATOM 855 N N . ILE A 1 105 ? -2.467 -6.449 9.025 1.00 86.38 105 ILE A N 1
ATOM 856 C CA . ILE A 1 105 ? -2.810 -6.119 10.417 1.00 86.38 105 ILE A CA 1
ATOM 857 C C . ILE A 1 105 ? -4.331 -5.978 10.594 1.00 86.38 105 ILE A C 1
ATOM 859 O O . ILE A 1 105 ? -4.838 -6.245 11.683 1.00 86.38 105 ILE A O 1
ATOM 863 N N . PHE A 1 106 ? -5.033 -5.538 9.547 1.00 85.00 106 PHE A N 1
ATOM 864 C CA . PHE A 1 106 ? -6.478 -5.291 9.530 1.00 85.00 106 PHE A CA 1
ATOM 865 C C . PHE A 1 106 ? -7.279 -6.493 9.025 1.00 85.00 106 PHE A C 1
ATOM 867 O O . PHE A 1 106 ? -8.382 -6.717 9.574 1.00 85.00 106 PHE A O 1
#

Secondary structure (DSSP, 8-state):
-------S--------S-SSS-PPPHHHHTTS-----PPPPHHHHHHHHHHHHHHHHTTS-HHHHHHHHHHHHHHHHHHHHHHHHS---STTTT----HHHHHHH-

Solvent-accessible surface area (backbone atoms only — not comparable to full-atom values): 7181 Å² total; per-residue (Å²): 137,82,91,81,86,89,74,99,77,86,89,86,86,86,78,79,82,80,85,71,92,80,75,75,57,68,79,63,49,71,79,52,90,87,81,89,82,73,85,78,54,70,69,57,52,50,52,55,52,46,57,52,48,53,63,71,40,64,87,52,58,67,79,59,49,67,46,50,63,56,52,52,52,50,52,54,52,51,50,54,53,46,53,70,73,50,57,62,37,92,90,40,65,83,43,75,84,51,71,66,62,55,61,73,75,107